Protein AF-A0A453I271-F1 (afdb_monomer_lite)

Organism: Aegilops tauschii subsp. strangulata (NCBI:txid200361)

pLDDT: mean 83.6, std 13.81, range [50.88, 97.88]

Radius of gyration: 15.77 Å; chains: 1; bounding box: 34×39×47 Å

Structure (mmCIF, N/CA/C/O backbone):
data_AF-A0A453I271-F1
#
_entry.id   AF-A0A453I271-F1
#
loop_
_atom_site.group_PDB
_atom_site.id
_atom_site.type_symbol
_atom_site.label_atom_id
_atom_site.label_alt_id
_atom_site.label_comp_id
_atom_site.label_asym_id
_atom_site.label_entity_id
_atom_site.label_seq_id
_atom_site.pdbx_PDB_ins_code
_atom_site.Cartn_x
_atom_site.Cartn_y
_atom_site.Cartn_z
_atom_site.occupancy
_atom_site.B_iso_or_equiv
_atom_site.auth_seq_id
_atom_site.auth_comp_id
_atom_site.auth_asym_id
_atom_site.auth_atom_id
_atom_site.pdbx_PDB_model_num
ATOM 1 N N . PHE A 1 1 ? 1.920 -18.270 1.159 1.00 50.88 1 PHE A N 1
ATOM 2 C CA . PHE A 1 1 ? 0.676 -19.069 1.234 1.00 50.88 1 PHE A CA 1
ATOM 3 C C . PHE A 1 1 ? 0.193 -19.372 2.668 1.00 50.88 1 PHE A C 1
ATOM 5 O O . PHE A 1 1 ? -1.006 -19.488 2.844 1.00 50.88 1 PHE A O 1
ATOM 12 N N . ARG A 1 2 ? 1.043 -19.450 3.717 1.00 54.28 2 ARG A N 1
ATOM 13 C CA . ARG A 1 2 ? 0.585 -19.767 5.100 1.00 54.28 2 ARG A CA 1
ATOM 14 C C . ARG A 1 2 ? 0.149 -18.569 5.968 1.00 54.28 2 ARG A C 1
ATOM 16 O O . ARG A 1 2 ? -0.800 -18.700 6.725 1.00 54.28 2 ARG A O 1
ATOM 23 N N . MET A 1 3 ? 0.784 -17.402 5.822 1.00 52.34 3 MET A N 1
ATOM 24 C CA . MET A 1 3 ? 0.402 -16.182 6.561 1.00 52.34 3 MET A CA 1
ATOM 25 C C . MET A 1 3 ? -0.992 -15.675 6.168 1.00 52.34 3 MET A C 1
ATOM 27 O O . MET A 1 3 ? -1.785 -15.344 7.037 1.00 52.34 3 MET A O 1
ATOM 31 N N . GLY A 1 4 ? -1.326 -15.702 4.873 1.00 53.16 4 GLY A N 1
ATOM 32 C CA . GLY A 1 4 ? -2.649 -15.289 4.393 1.00 53.16 4 GLY A CA 1
ATOM 33 C C . GLY A 1 4 ? -3.790 -16.100 5.007 1.00 53.16 4 GLY A C 1
ATOM 34 O O . GLY A 1 4 ? -4.778 -15.515 5.417 1.00 53.16 4 GLY A O 1
ATOM 35 N N . ALA A 1 5 ? -3.620 -17.415 5.180 1.00 58.25 5 ALA A N 1
ATOM 36 C CA . ALA A 1 5 ? -4.620 -18.250 5.846 1.00 58.25 5 ALA A CA 1
ATOM 37 C C . ALA A 1 5 ? -4.813 -17.861 7.322 1.00 58.25 5 ALA A C 1
ATOM 39 O O . ALA A 1 5 ? -5.945 -17.790 7.786 1.00 58.25 5 ALA A O 1
ATOM 40 N N . LEU A 1 6 ? -3.728 -17.554 8.044 1.00 59.34 6 LEU A N 1
ATOM 41 C CA . LEU A 1 6 ? -3.799 -17.064 9.426 1.00 59.34 6 LEU A CA 1
ATOM 42 C C . LEU A 1 6 ? -4.567 -15.742 9.521 1.00 59.34 6 LEU A C 1
ATOM 44 O O . LEU A 1 6 ? -5.469 -15.630 10.347 1.00 59.34 6 LEU A O 1
ATOM 48 N N . PHE A 1 7 ? -4.265 -14.779 8.646 1.00 58.94 7 PHE A N 1
ATOM 49 C CA . PHE A 1 7 ? -4.983 -13.503 8.609 1.00 58.94 7 PHE A CA 1
ATOM 50 C C . PHE A 1 7 ? -6.447 -13.672 8.196 1.00 58.94 7 PHE A C 1
ATOM 52 O O . PHE A 1 7 ? -7.313 -13.055 8.804 1.00 58.94 7 PHE A O 1
ATOM 59 N N . SER A 1 8 ? -6.745 -14.549 7.234 1.00 57.56 8 SER A N 1
ATOM 60 C CA . SER A 1 8 ? -8.122 -14.864 6.839 1.00 57.56 8 SER A CA 1
ATOM 61 C C . SER A 1 8 ? -8.911 -15.541 7.962 1.00 57.56 8 SER A C 1
ATOM 63 O O . SER A 1 8 ? -10.072 -15.206 8.166 1.00 57.56 8 SER A O 1
ATOM 65 N N . HIS A 1 9 ? -8.304 -16.456 8.724 1.00 61.69 9 HIS A N 1
ATOM 66 C CA . HIS A 1 9 ? -8.962 -17.088 9.872 1.00 61.69 9 HIS A CA 1
ATOM 67 C C . HIS A 1 9 ? -9.185 -16.112 11.031 1.00 61.69 9 HIS A C 1
ATOM 69 O O . HIS A 1 9 ? -10.244 -16.163 11.662 1.00 61.69 9 HIS A O 1
ATOM 75 N N . LEU A 1 10 ? -8.227 -15.212 11.286 1.00 59.09 10 LEU A N 1
ATOM 76 C CA . LEU A 1 10 ? -8.409 -14.111 12.235 1.00 59.09 10 LEU A CA 1
ATOM 77 C C . LEU A 1 10 ? -9.580 -13.225 11.801 1.00 59.09 10 LEU A C 1
ATOM 79 O O . LEU A 1 10 ? -10.516 -13.043 12.570 1.00 59.09 10 LEU A O 1
ATOM 83 N N . ALA A 1 11 ? -9.563 -12.756 10.552 1.00 54.91 11 ALA A N 1
ATOM 84 C CA . ALA A 1 11 ? -10.613 -11.933 9.966 1.00 54.91 11 ALA A CA 1
ATOM 85 C C . ALA A 1 11 ? -12.002 -12.570 10.126 1.00 54.91 11 ALA A C 1
ATOM 87 O O . ALA A 1 11 ? -12.914 -11.940 10.649 1.00 54.91 11 ALA A O 1
ATOM 88 N N . MET A 1 12 ? -12.146 -13.847 9.763 1.00 59.00 12 MET A N 1
ATOM 89 C CA . MET A 1 12 ? -13.426 -14.562 9.806 1.00 59.00 12 MET A CA 1
ATOM 90 C C . MET A 1 12 ? -13.953 -14.762 11.238 1.00 59.00 12 MET A C 1
ATOM 92 O O . MET A 1 12 ? -15.157 -14.680 11.474 1.00 59.00 12 MET A O 1
ATOM 96 N N . SER A 1 13 ? -13.054 -14.990 12.202 1.00 55.03 13 SER A N 1
ATOM 97 C CA . SER A 1 13 ? -13.417 -15.147 13.619 1.00 55.03 13 SER A CA 1
ATOM 98 C C . SER A 1 13 ? -13.840 -13.815 14.249 1.00 55.03 13 SER A C 1
ATOM 100 O O . SER A 1 13 ? -14.775 -13.781 15.048 1.00 55.03 13 SER A O 1
ATOM 102 N N . ILE A 1 14 ? -13.216 -12.711 13.830 1.00 54.84 14 ILE A N 1
ATOM 103 C CA . ILE A 1 14 ? -13.557 -11.345 14.253 1.00 54.84 14 ILE A CA 1
ATOM 104 C C . ILE A 1 14 ? -14.940 -10.950 13.729 1.00 54.84 14 ILE A C 1
ATOM 106 O O . ILE A 1 14 ? -15.786 -10.509 14.501 1.00 54.84 14 ILE A O 1
ATOM 110 N N . THR A 1 15 ? -15.231 -11.214 12.449 1.00 55.38 15 THR A N 1
ATOM 111 C CA . THR A 1 15 ? -16.555 -10.930 11.861 1.00 55.38 15 THR A CA 1
ATOM 112 C C . THR A 1 15 ? -17.686 -11.712 12.541 1.00 55.38 15 THR A C 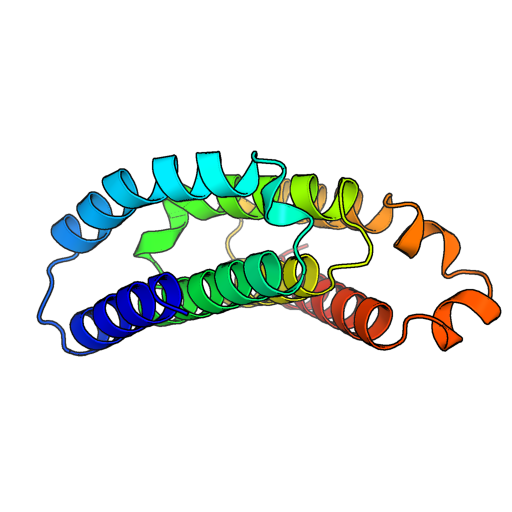1
ATOM 114 O O . THR A 1 15 ? -18.828 -11.264 12.550 1.00 55.38 15 THR A O 1
ATOM 117 N N . SER A 1 16 ? -17.385 -12.871 13.137 1.00 57.16 16 SER A N 1
ATOM 118 C CA . SER A 1 16 ? -18.366 -13.690 13.862 1.00 57.16 16 SER A CA 1
ATOM 119 C C . SER A 1 16 ? -18.640 -13.249 15.309 1.00 57.16 16 SER A C 1
ATOM 121 O O . SER A 1 16 ? -19.472 -13.866 15.972 1.00 57.16 16 SER A O 1
ATOM 123 N N . GLY A 1 17 ? -17.960 -12.208 15.813 1.00 54.88 17 GLY A N 1
ATOM 124 C CA . GLY A 1 17 ? -18.126 -11.715 17.187 1.00 54.88 17 GLY A CA 1
ATOM 125 C C . GLY A 1 17 ? -17.578 -12.655 18.269 1.00 54.88 17 GLY A C 1
ATOM 126 O O . GLY A 1 17 ? -17.953 -12.541 19.432 1.00 54.88 17 GLY A O 1
ATOM 127 N N . LEU A 1 18 ? -16.711 -13.606 17.899 1.00 53.72 18 LEU A N 1
ATOM 128 C CA . LEU A 1 18 ? -16.123 -14.593 18.817 1.00 53.72 18 LEU A CA 1
ATOM 129 C C . LEU A 1 18 ? -14.904 -14.063 19.594 1.00 53.72 18 LEU A C 1
ATOM 131 O O . LEU A 1 18 ? -14.391 -14.762 20.467 1.00 53.72 18 LEU A O 1
ATOM 135 N N . ILE A 1 19 ? -14.409 -12.870 19.258 1.00 58.16 19 ILE A N 1
ATOM 136 C CA . ILE A 1 19 ? -13.176 -12.291 19.795 1.00 58.16 19 ILE A CA 1
ATOM 137 C C . ILE A 1 19 ? -13.486 -10.876 20.288 1.00 58.16 19 ILE A C 1
ATOM 139 O O . ILE A 1 19 ? -14.006 -10.071 19.523 1.00 58.16 19 ILE A O 1
ATOM 143 N N . ASP A 1 20 ? -13.167 -10.602 21.552 1.00 63.28 20 ASP A N 1
ATOM 144 C CA . ASP A 1 20 ? -13.310 -9.282 22.173 1.00 63.28 20 ASP A CA 1
ATOM 145 C C . ASP A 1 20 ? -12.263 -8.282 21.640 1.00 63.28 20 ASP A C 1
ATOM 147 O O . ASP A 1 20 ? -11.156 -8.683 21.255 1.00 63.28 20 ASP A O 1
ATOM 151 N N . ASP A 1 21 ? -12.584 -6.987 21.651 1.00 63.72 21 ASP A N 1
ATOM 152 C CA . ASP A 1 21 ? -11.750 -5.899 21.107 1.00 63.72 21 ASP A CA 1
ATOM 153 C C . ASP A 1 21 ? -10.334 -5.875 21.715 1.00 63.72 21 ASP A C 1
ATOM 155 O O . ASP A 1 21 ? -9.334 -5.627 21.021 1.00 63.72 21 ASP A O 1
ATOM 159 N N . ASP A 1 22 ? -10.226 -6.217 23.003 1.00 66.25 22 ASP A N 1
ATOM 160 C CA . ASP A 1 22 ? -8.956 -6.335 23.722 1.00 66.25 22 ASP A CA 1
ATOM 161 C C . ASP A 1 22 ? -8.095 -7.483 23.173 1.00 66.25 22 ASP A C 1
ATOM 163 O O . ASP A 1 22 ? -6.871 -7.369 23.064 1.00 66.25 22 ASP A O 1
ATOM 167 N N . THR A 1 23 ? -8.716 -8.582 22.739 1.00 72.69 23 THR A N 1
ATOM 168 C CA . THR A 1 23 ? -7.998 -9.739 22.184 1.00 72.69 23 THR A CA 1
ATOM 169 C C . THR A 1 23 ? -7.457 -9.442 20.785 1.00 72.69 23 THR A C 1
ATOM 171 O O . THR A 1 23 ? -6.327 -9.820 20.469 1.00 72.69 23 THR A O 1
ATOM 174 N N . ILE A 1 24 ? -8.216 -8.720 19.954 1.00 69.31 24 ILE A N 1
ATOM 175 C CA . ILE A 1 24 ? -7.767 -8.277 18.623 1.00 69.31 24 ILE A CA 1
ATOM 176 C C . ILE A 1 24 ? -6.559 -7.345 18.758 1.00 69.31 24 ILE A C 1
ATOM 178 O O . ILE A 1 24 ? -5.545 -7.521 18.077 1.00 69.31 24 ILE A O 1
ATOM 182 N N . SER A 1 25 ? -6.639 -6.400 19.692 1.00 68.44 25 SER A N 1
ATOM 183 C CA . SER A 1 25 ? -5.564 -5.451 19.979 1.00 68.44 25 SER A CA 1
ATOM 184 C C . SER A 1 25 ? -4.288 -6.155 20.465 1.00 68.44 25 SER A C 1
ATOM 186 O O . SER A 1 25 ? -3.192 -5.849 19.988 1.00 68.44 25 SER A O 1
ATOM 188 N N . VAL A 1 26 ? -4.413 -7.161 21.343 1.00 72.88 26 VAL A N 1
ATOM 189 C CA . VAL A 1 26 ? -3.284 -7.998 21.799 1.00 72.88 26 VAL A CA 1
ATOM 190 C C . VAL A 1 26 ? -2.667 -8.789 20.645 1.00 72.88 26 VAL A C 1
ATOM 192 O O . VAL A 1 26 ? -1.441 -8.815 20.504 1.00 72.88 26 VAL A O 1
ATOM 195 N N . LEU A 1 27 ? -3.488 -9.405 19.789 1.00 74.62 27 LEU A N 1
ATOM 196 C CA . LEU A 1 27 ? -2.997 -10.140 18.623 1.00 74.62 27 LEU A CA 1
ATOM 197 C C . LEU A 1 27 ? -2.216 -9.211 17.690 1.00 74.62 27 LEU A C 1
ATOM 199 O O . LEU A 1 27 ? -1.104 -9.555 17.286 1.00 74.62 27 LEU A O 1
ATOM 203 N N . PHE A 1 28 ? -2.719 -8.007 17.412 1.00 73.38 28 PHE A N 1
ATOM 204 C CA . PHE A 1 28 ? -1.974 -7.028 16.622 1.00 73.38 28 PHE A CA 1
ATOM 205 C C . PHE A 1 28 ? -0.675 -6.584 17.286 1.00 73.38 28 PHE A C 1
ATOM 207 O O . PHE A 1 28 ? 0.342 -6.504 16.599 1.00 73.38 28 PHE A O 1
ATOM 214 N N . GLY A 1 29 ? -0.660 -6.382 18.604 1.00 71.06 29 GLY A N 1
ATOM 215 C CA . GLY A 1 29 ? 0.565 -6.079 19.347 1.00 71.06 29 GLY A CA 1
ATOM 216 C C . GLY A 1 29 ? 1.649 -7.155 19.202 1.00 71.06 29 GLY A C 1
ATOM 217 O O . GLY A 1 29 ? 2.834 -6.831 19.153 1.00 71.06 29 GLY A O 1
ATOM 218 N N . ILE A 1 30 ? 1.259 -8.427 19.074 1.00 77.12 30 ILE A N 1
ATOM 219 C CA . ILE A 1 30 ? 2.184 -9.558 18.894 1.00 77.12 30 ILE A CA 1
ATOM 220 C C . ILE A 1 30 ? 2.599 -9.723 17.426 1.00 77.12 30 ILE A C 1
ATOM 222 O O . ILE A 1 30 ? 3.770 -9.973 17.132 1.00 77.12 30 ILE A O 1
ATOM 226 N N . PHE A 1 31 ? 1.654 -9.601 16.492 1.00 77.25 31 PHE A N 1
ATOM 227 C CA . PHE A 1 31 ? 1.912 -9.822 15.069 1.00 77.25 31 PHE A CA 1
ATOM 228 C C . PHE A 1 31 ? 2.613 -8.641 14.396 1.00 77.25 31 PHE A C 1
ATOM 230 O O . PHE A 1 31 ? 3.408 -8.859 13.479 1.00 77.25 31 PHE A O 1
ATOM 237 N N . TRP A 1 32 ? 2.366 -7.407 14.845 1.00 82.19 32 TRP A N 1
ATOM 238 C CA . TRP A 1 32 ? 2.941 -6.213 14.230 1.00 82.19 32 TRP A CA 1
ATOM 239 C C . TRP A 1 32 ? 4.477 -6.222 14.210 1.00 82.19 32 TRP A C 1
ATOM 241 O O . TRP A 1 32 ? 5.027 -6.064 13.125 1.00 82.19 32 TRP A O 1
ATOM 251 N N . PRO A 1 33 ? 5.203 -6.503 15.312 1.00 84.12 33 PRO A N 1
ATOM 252 C CA . PRO A 1 33 ? 6.668 -6.554 15.287 1.00 84.12 33 PRO A CA 1
ATOM 253 C C . PRO A 1 33 ? 7.240 -7.581 14.300 1.00 84.12 33 PRO A C 1
ATOM 255 O O . PRO A 1 33 ? 8.338 -7.403 13.774 1.00 84.12 33 PRO A O 1
ATOM 258 N N . LEU A 1 34 ? 6.517 -8.678 14.047 1.00 85.19 34 LEU A N 1
ATOM 259 C CA . LEU A 1 34 ? 6.920 -9.678 13.056 1.00 85.19 34 LEU A CA 1
ATOM 260 C C . LEU A 1 34 ? 6.690 -9.172 11.632 1.00 85.19 34 LEU A C 1
ATOM 262 O O . LEU A 1 34 ? 7.548 -9.372 10.775 1.00 85.19 34 LEU A O 1
ATOM 266 N N . LEU A 1 35 ? 5.556 -8.509 11.388 1.00 82.06 35 LEU A N 1
ATOM 267 C CA . LEU A 1 35 ? 5.270 -7.858 10.112 1.00 82.06 35 LEU A CA 1
ATOM 268 C C . LEU A 1 35 ? 6.270 -6.738 9.831 1.00 82.06 35 LEU A C 1
ATOM 270 O O . LEU A 1 35 ? 6.821 -6.699 8.744 1.00 82.06 35 LEU A O 1
ATOM 274 N N . GLU A 1 36 ? 6.568 -5.899 10.816 1.00 84.44 36 GLU A N 1
ATOM 275 C CA . GLU A 1 36 ? 7.535 -4.804 10.723 1.00 84.44 36 GLU A CA 1
ATOM 276 C C . GLU A 1 36 ? 8.946 -5.320 10.406 1.00 84.44 36 GLU A C 1
ATOM 278 O O . GLU A 1 36 ? 9.614 -4.815 9.508 1.00 84.44 36 GLU A O 1
ATOM 283 N N . LYS A 1 37 ? 9.381 -6.409 11.053 1.00 87.38 37 LYS A N 1
ATOM 284 C CA . LYS A 1 37 ? 10.642 -7.078 10.693 1.00 87.38 37 LYS A CA 1
ATOM 285 C C . LYS A 1 37 ? 10.616 -7.662 9.287 1.00 87.38 37 LYS A C 1
ATOM 287 O O . LYS A 1 37 ? 11.616 -7.583 8.579 1.00 87.38 37 LYS A O 1
ATOM 292 N N . LEU A 1 38 ? 9.501 -8.277 8.887 1.00 85.62 38 LEU A N 1
ATOM 293 C CA . LEU A 1 38 ? 9.353 -8.837 7.548 1.00 85.62 38 LEU A CA 1
ATOM 294 C C . LEU A 1 38 ? 9.447 -7.734 6.494 1.00 85.62 38 LEU A C 1
ATOM 296 O O . LEU A 1 38 ? 10.182 -7.890 5.522 1.00 85.62 38 LEU A O 1
ATOM 300 N N . THR A 1 39 ? 8.751 -6.621 6.701 1.00 84.75 39 THR A N 1
ATOM 301 C CA . THR A 1 39 ? 8.709 -5.510 5.753 1.00 84.75 39 THR A CA 1
ATOM 302 C C . THR A 1 39 ? 10.005 -4.710 5.692 1.00 84.75 39 THR A C 1
ATOM 304 O O . THR A 1 39 ? 10.271 -4.066 4.686 1.00 84.75 39 THR A O 1
ATOM 307 N N . GLN A 1 40 ? 10.838 -4.767 6.729 1.00 86.62 40 GLN A N 1
ATOM 308 C CA . GLN A 1 40 ? 12.192 -4.204 6.719 1.00 86.62 40 GLN A CA 1
ATOM 309 C C . GLN A 1 40 ? 13.248 -5.175 6.162 1.00 86.62 40 GLN A C 1
ATOM 311 O O . GLN A 1 40 ? 14.414 -4.806 6.022 1.00 86.62 40 GLN A O 1
ATOM 316 N N . SER A 1 41 ? 12.880 -6.425 5.867 1.00 90.25 41 SER A N 1
ATOM 317 C CA . SER A 1 41 ? 13.820 -7.442 5.389 1.00 90.25 41 SER A CA 1
ATOM 318 C C . SER A 1 41 ? 13.972 -7.438 3.866 1.00 90.25 41 SER A C 1
ATOM 320 O O . SER A 1 41 ? 13.048 -7.097 3.129 1.00 90.25 41 SER A O 1
ATOM 322 N N . SER A 1 42 ? 15.109 -7.944 3.380 1.00 91.88 42 SER A N 1
ATOM 323 C CA . SER A 1 42 ? 15.366 -8.131 1.944 1.00 91.88 42 SER A CA 1
ATOM 324 C C . SER A 1 42 ? 14.407 -9.115 1.266 1.00 91.88 42 SER A C 1
ATOM 326 O O . SER A 1 42 ? 14.300 -9.129 0.043 1.00 91.88 42 SER A O 1
ATOM 328 N N . HIS A 1 43 ? 13.661 -9.921 2.030 1.00 91.69 43 HIS A N 1
ATOM 329 C CA . HIS A 1 43 ? 12.676 -10.845 1.471 1.00 91.69 43 HIS A CA 1
ATOM 330 C C . HIS A 1 43 ? 11.545 -10.131 0.717 1.00 91.69 43 HIS A C 1
ATOM 332 O O . HIS A 1 43 ? 10.912 -10.749 -0.139 1.00 91.69 43 HIS A O 1
ATOM 338 N N . MET A 1 44 ? 11.305 -8.847 0.997 1.00 92.75 44 MET A N 1
ATOM 339 C CA . MET A 1 44 ? 10.288 -8.043 0.314 1.00 92.75 44 MET A CA 1
ATOM 340 C C . MET A 1 44 ? 10.608 -7.735 -1.153 1.00 92.75 44 MET A C 1
ATOM 342 O O . MET A 1 44 ? 9.702 -7.355 -1.894 1.00 92.75 44 MET A O 1
ATOM 346 N N . GLU A 1 45 ? 11.840 -7.993 -1.604 1.00 94.44 45 GLU A N 1
ATOM 347 C CA . GLU A 1 45 ? 12.192 -8.009 -3.029 1.00 94.44 45 GLU A CA 1
ATOM 348 C C . GLU A 1 45 ? 11.425 -9.100 -3.796 1.00 94.44 45 GLU A C 1
ATOM 350 O O . GLU A 1 45 ? 11.172 -8.984 -4.992 1.00 94.44 45 GLU A O 1
ATOM 355 N N . ASN A 1 46 ? 10.986 -10.161 -3.113 1.00 95.88 46 ASN A N 1
ATOM 356 C CA . ASN A 1 46 ? 10.164 -11.185 -3.735 1.00 95.88 46 ASN A CA 1
ATOM 357 C C . ASN A 1 46 ? 8.732 -10.669 -3.952 1.00 95.88 46 ASN A C 1
ATOM 359 O O . ASN A 1 46 ? 7.931 -10.619 -3.015 1.00 95.88 46 ASN A O 1
ATOM 363 N N . THR A 1 47 ? 8.379 -10.385 -5.207 1.00 94.44 47 THR A N 1
ATOM 364 C CA . THR A 1 47 ? 7.054 -9.871 -5.594 1.00 94.44 47 THR A CA 1
ATOM 365 C C . THR A 1 47 ? 5.897 -10.751 -5.112 1.00 94.44 47 THR A C 1
ATOM 367 O O . THR A 1 47 ? 4.848 -10.253 -4.709 1.00 94.44 47 THR A O 1
ATOM 370 N N . SER A 1 48 ? 6.059 -12.079 -5.097 1.00 94.38 48 SER A N 1
ATOM 371 C CA . SER A 1 48 ? 5.000 -12.977 -4.612 1.00 94.38 48 SER A CA 1
ATOM 372 C C . SER A 1 48 ? 4.773 -12.829 -3.107 1.00 94.38 48 SER A C 1
ATOM 374 O O . SER A 1 48 ? 3.629 -12.891 -2.644 1.00 94.38 48 SER A O 1
ATOM 376 N N . LEU A 1 49 ? 5.848 -12.630 -2.340 1.00 93.00 49 LEU A N 1
ATOM 377 C CA . LEU A 1 49 ? 5.777 -12.413 -0.900 1.00 93.00 49 LEU A CA 1
ATOM 378 C C . LEU A 1 49 ? 5.204 -11.036 -0.572 1.00 93.00 49 LEU A C 1
ATOM 380 O O . LEU A 1 49 ? 4.262 -10.973 0.219 1.00 93.00 49 LEU A O 1
ATOM 384 N N . SER A 1 50 ? 5.706 -9.971 -1.203 1.00 94.69 50 SER A N 1
ATOM 385 C CA . SER A 1 50 ? 5.200 -8.609 -1.000 1.00 94.69 50 SER A CA 1
ATOM 386 C C . SER A 1 50 ? 3.710 -8.520 -1.332 1.00 94.69 50 SER A C 1
ATOM 388 O O . SER A 1 50 ? 2.923 -8.054 -0.508 1.00 94.69 50 SER A O 1
ATOM 390 N N . THR A 1 51 ? 3.289 -9.105 -2.457 1.00 94.88 51 THR A N 1
ATOM 391 C CA . THR A 1 51 ? 1.879 -9.166 -2.863 1.00 94.88 51 THR A CA 1
ATOM 392 C C . THR A 1 51 ? 1.033 -9.975 -1.878 1.00 94.88 51 THR A C 1
ATOM 394 O O . THR A 1 51 ? -0.104 -9.614 -1.577 1.00 94.88 51 THR A O 1
ATOM 397 N N . ALA A 1 52 ? 1.541 -11.099 -1.363 1.00 91.88 52 ALA A N 1
ATOM 398 C CA . ALA A 1 52 ? 0.815 -11.892 -0.371 1.00 91.88 52 ALA A CA 1
ATOM 399 C C . ALA A 1 52 ? 0.680 -11.159 0.973 1.00 91.88 52 ALA A C 1
ATOM 401 O O . ALA A 1 52 ? -0.388 -11.217 1.584 1.00 91.88 52 ALA A O 1
ATOM 402 N N . ALA A 1 53 ? 1.729 -10.466 1.418 1.00 91.12 53 ALA A N 1
ATOM 403 C CA . ALA A 1 53 ? 1.713 -9.661 2.636 1.00 91.12 53 ALA A CA 1
ATOM 404 C C . ALA A 1 53 ? 0.722 -8.493 2.511 1.00 91.12 53 ALA A C 1
ATOM 406 O O . ALA A 1 53 ? -0.173 -8.366 3.340 1.00 91.12 53 ALA A O 1
ATOM 407 N N . CYS A 1 54 ? 0.809 -7.732 1.419 1.00 93.50 54 CYS A N 1
ATOM 408 C CA . CYS A 1 54 ? -0.086 -6.624 1.077 1.00 93.50 54 CYS A CA 1
ATOM 409 C C . CYS A 1 54 ? -1.563 -7.043 1.022 1.00 93.50 54 CYS A C 1
ATOM 411 O O . CYS A 1 54 ? -2.424 -6.408 1.633 1.00 93.50 54 CYS A O 1
ATOM 413 N N . ARG A 1 55 ? -1.862 -8.169 0.359 1.00 91.94 55 ARG A N 1
ATOM 414 C CA . ARG A 1 55 ? -3.223 -8.731 0.325 1.00 91.94 55 ARG A CA 1
ATOM 415 C C . ARG A 1 55 ? -3.718 -9.125 1.711 1.00 91.94 55 ARG A C 1
ATOM 417 O O . ARG A 1 55 ? -4.839 -8.789 2.068 1.00 91.94 55 ARG A O 1
ATOM 424 N N . SER A 1 56 ? -2.879 -9.800 2.496 1.00 87.25 56 SER A N 1
ATOM 425 C CA . SER A 1 56 ? -3.248 -10.218 3.853 1.00 87.25 56 SER A CA 1
ATOM 426 C C . SER A 1 56 ? -3.530 -9.016 4.755 1.00 87.25 56 SER A C 1
ATOM 428 O O . SER A 1 56 ? -4.490 -9.033 5.519 1.00 87.25 56 SER A O 1
ATOM 430 N N . LEU A 1 57 ? -2.722 -7.961 4.626 1.00 87.12 57 LEU A N 1
ATOM 431 C CA . LEU A 1 57 ? -2.888 -6.714 5.360 1.00 87.12 57 LEU A CA 1
ATOM 432 C C . LEU A 1 57 ? -4.175 -5.989 4.959 1.00 87.12 57 LEU A C 1
ATOM 434 O O . LEU A 1 57 ? -4.942 -5.603 5.832 1.00 87.12 57 LEU A O 1
ATOM 438 N N . SER A 1 58 ? -4.452 -5.883 3.657 1.00 89.38 58 SER A N 1
ATOM 439 C CA . SER A 1 58 ? -5.708 -5.311 3.152 1.00 89.38 58 SER A CA 1
ATOM 440 C C . SER A 1 58 ? -6.930 -6.058 3.693 1.00 89.38 58 SER A C 1
ATOM 442 O O . SER A 1 58 ? -7.873 -5.431 4.165 1.00 89.38 58 SER A O 1
ATOM 444 N N . SER A 1 59 ? -6.906 -7.398 3.683 1.00 85.38 59 SER A N 1
ATOM 445 C CA . SER A 1 59 ? -7.992 -8.204 4.253 1.00 85.38 59 SER A CA 1
ATOM 446 C C . SER A 1 59 ? -8.146 -7.985 5.756 1.00 85.38 59 SER A C 1
ATOM 448 O O . SER A 1 59 ? -9.262 -7.822 6.233 1.00 85.38 59 SER A O 1
ATOM 450 N N . ALA A 1 60 ? -7.041 -7.946 6.504 1.00 79.94 60 ALA A N 1
ATOM 451 C CA . ALA A 1 60 ? -7.092 -7.713 7.942 1.00 79.94 60 ALA A CA 1
ATOM 452 C C . ALA A 1 60 ? -7.684 -6.333 8.266 1.00 79.94 60 ALA A C 1
ATOM 454 O O . ALA A 1 60 ? -8.540 -6.234 9.140 1.00 79.94 60 ALA A O 1
ATOM 455 N N . ILE A 1 61 ? -7.283 -5.295 7.529 1.00 79.62 61 ILE A N 1
ATOM 456 C CA . ILE A 1 61 ? -7.807 -3.934 7.683 1.00 79.62 61 ILE A CA 1
ATOM 457 C C . ILE A 1 61 ? -9.310 -3.898 7.427 1.00 79.62 61 ILE A C 1
ATOM 459 O O . ILE A 1 61 ? -10.051 -3.410 8.273 1.00 79.62 61 ILE A O 1
ATOM 463 N N . HIS A 1 62 ? -9.766 -4.478 6.316 1.00 81.81 62 HIS A N 1
ATOM 464 C CA . HIS A 1 62 ? -11.188 -4.505 5.987 1.00 81.81 62 HIS A CA 1
ATOM 465 C C . HIS A 1 62 ? -12.020 -5.262 7.036 1.00 81.81 62 HIS A C 1
ATOM 467 O O . HIS A 1 62 ? -13.149 -4.887 7.330 1.00 81.81 62 HIS A O 1
ATOM 473 N N . SER A 1 63 ? -11.467 -6.324 7.629 1.00 77.88 63 SER A N 1
ATOM 474 C CA . SER A 1 63 ? -12.188 -7.136 8.616 1.00 77.88 63 SER A CA 1
ATOM 475 C C . SER A 1 63 ? -12.127 -6.603 10.046 1.00 77.88 63 SER A C 1
ATOM 477 O O . SER A 1 63 ? -13.031 -6.896 10.821 1.00 77.88 63 SER A O 1
ATOM 479 N N . CYS A 1 64 ? -11.079 -5.860 10.411 1.00 70.88 64 CYS A N 1
ATOM 480 C CA . CYS A 1 64 ? -10.859 -5.406 11.790 1.00 70.88 64 CYS A CA 1
ATOM 481 C C . CYS A 1 64 ? -11.006 -3.884 11.954 1.00 70.88 64 CYS A C 1
ATOM 483 O O . CYS A 1 64 ? -10.934 -3.395 13.078 1.00 70.88 64 CYS A O 1
ATOM 485 N N . GLY A 1 65 ? -11.193 -3.134 10.861 1.00 70.69 65 GLY A N 1
ATOM 486 C CA . GLY A 1 65 ? -11.545 -1.713 10.826 1.00 70.69 65 GLY A CA 1
ATOM 487 C C . GLY A 1 65 ? -10.893 -0.877 11.929 1.00 70.69 65 GLY A C 1
ATOM 488 O O . GLY A 1 65 ? -9.681 -0.656 11.945 1.00 70.69 65 GLY A O 1
ATOM 489 N N . GLN A 1 66 ? -11.710 -0.430 12.887 1.00 71.00 66 GLN A N 1
ATOM 490 C CA . GLN A 1 66 ? -11.305 0.482 13.959 1.00 71.00 66 GLN A CA 1
ATOM 491 C C . GLN A 1 66 ? -10.116 -0.031 14.804 1.00 71.00 66 GLN A C 1
ATOM 493 O O . GLN A 1 66 ? -9.353 0.800 15.293 1.00 71.00 66 GLN A O 1
ATOM 498 N N . HIS A 1 67 ? -9.879 -1.343 14.924 1.00 75.19 67 HIS A N 1
ATOM 499 C CA . HIS A 1 67 ? -8.743 -1.887 15.691 1.00 75.19 67 HIS A CA 1
ATOM 500 C C . HIS A 1 67 ? -7.378 -1.620 15.039 1.00 75.19 67 HIS A C 1
ATOM 502 O O . HIS A 1 67 ? -6.353 -1.651 15.718 1.00 75.19 67 HIS A O 1
ATOM 508 N N . PHE A 1 68 ? -7.343 -1.318 13.737 1.00 73.56 68 PHE A N 1
ATOM 509 C CA . PHE A 1 68 ? -6.102 -0.989 13.026 1.00 73.56 68 PHE A CA 1
ATOM 510 C C . PHE A 1 68 ? -5.664 0.464 13.165 1.00 73.56 68 PHE A C 1
ATOM 512 O O . PHE A 1 68 ? -4.546 0.792 12.768 1.00 73.56 68 PHE A O 1
ATOM 519 N N . GLN A 1 69 ? -6.504 1.324 13.741 1.00 77.44 69 GLN A N 1
ATOM 520 C CA . GLN A 1 69 ? -6.255 2.763 13.810 1.00 77.44 69 GLN A CA 1
ATOM 521 C C . GLN A 1 69 ? -4.873 3.117 14.349 1.00 77.44 69 GLN A C 1
ATOM 523 O O . GLN A 1 69 ? -4.122 3.861 13.725 1.00 77.44 69 GLN A O 1
ATOM 528 N N . ILE A 1 70 ? -4.485 2.492 15.460 1.00 79.75 70 ILE A N 1
ATOM 529 C CA . ILE A 1 70 ? -3.207 2.770 16.120 1.00 79.75 70 ILE A CA 1
ATOM 530 C C . ILE A 1 70 ? -1.982 2.349 15.290 1.00 79.75 70 ILE A C 1
ATOM 532 O O . ILE A 1 70 ? -0.873 2.834 15.518 1.00 79.75 70 ILE A O 1
ATOM 536 N N . LEU A 1 71 ? -2.161 1.450 14.319 1.00 82.38 71 LEU A N 1
ATOM 537 C CA . LEU A 1 71 ? -1.096 0.962 13.445 1.00 82.38 71 LEU A CA 1
ATOM 538 C C . LEU A 1 71 ? -1.070 1.662 12.086 1.00 82.38 71 LEU A C 1
ATOM 540 O O . LEU A 1 71 ? -0.075 1.530 11.376 1.00 82.38 71 LEU A O 1
ATOM 544 N N . LEU A 1 72 ? -2.108 2.426 11.732 1.00 84.19 72 LEU A N 1
ATOM 545 C CA . LEU A 1 72 ? -2.227 3.083 10.429 1.00 84.19 72 LEU A CA 1
ATOM 546 C C . LEU A 1 72 ? -0.984 3.879 10.031 1.00 84.19 72 LEU A C 1
ATOM 548 O O . LEU A 1 72 ? -0.470 3.625 8.938 1.00 84.19 72 LEU A O 1
ATOM 552 N N . PRO A 1 73 ? -0.442 4.774 10.886 1.00 89.75 73 PRO A N 1
ATOM 553 C CA . PRO A 1 73 ? 0.727 5.550 10.499 1.00 89.75 73 PRO A CA 1
ATOM 554 C C . PRO A 1 73 ? 1.935 4.662 10.195 1.00 89.75 73 PRO A C 1
ATOM 556 O O . PRO A 1 73 ? 2.624 4.876 9.202 1.00 89.75 73 PRO A O 1
ATOM 559 N N . LYS A 1 74 ? 2.144 3.615 11.006 1.00 90.38 74 LYS A N 1
ATOM 560 C CA . LYS A 1 74 ? 3.263 2.680 10.838 1.00 90.38 74 LYS A CA 1
ATOM 561 C C . LYS A 1 74 ? 3.122 1.845 9.572 1.00 90.38 74 LYS A C 1
ATOM 563 O O . LYS A 1 74 ? 4.112 1.563 8.905 1.00 90.38 74 LYS A O 1
ATOM 568 N N . ILE A 1 75 ? 1.898 1.446 9.228 1.00 90.81 75 ILE A N 1
ATOM 569 C CA . ILE A 1 75 ? 1.643 0.696 8.000 1.00 90.81 75 ILE A CA 1
ATOM 570 C C . ILE A 1 75 ? 1.890 1.579 6.777 1.00 90.81 75 ILE A C 1
ATOM 572 O O . ILE A 1 75 ? 2.609 1.153 5.878 1.00 90.81 75 ILE A O 1
ATOM 576 N N . LEU A 1 76 ? 1.344 2.796 6.735 1.00 94.00 76 LEU A N 1
ATOM 577 C CA . LEU A 1 76 ? 1.548 3.706 5.603 1.00 94.00 76 LEU A CA 1
ATOM 578 C C . LEU A 1 76 ? 3.028 4.068 5.416 1.00 94.00 76 LEU A C 1
ATOM 580 O O . LEU A 1 76 ? 3.525 4.061 4.288 1.00 94.00 76 LEU A O 1
ATOM 584 N N . GLU A 1 77 ? 3.757 4.302 6.509 1.00 93.81 77 GLU A N 1
ATOM 585 C CA . GLU A 1 77 ? 5.209 4.507 6.483 1.00 93.81 77 GLU A CA 1
ATOM 586 C C . GLU A 1 77 ? 5.941 3.278 5.927 1.00 93.81 77 GLU A C 1
ATOM 588 O O . GLU A 1 77 ? 6.772 3.387 5.025 1.00 93.81 77 GLU A O 1
ATOM 593 N N . CYS A 1 78 ? 5.573 2.089 6.397 1.00 93.38 78 CYS A N 1
ATOM 594 C CA . CYS A 1 78 ? 6.135 0.828 5.939 1.00 93.38 78 CYS A CA 1
ATOM 595 C C . CYS A 1 78 ? 5.900 0.576 4.438 1.00 93.38 78 CYS A C 1
ATOM 597 O O . CYS A 1 78 ? 6.839 0.194 3.730 1.00 93.38 78 CYS A O 1
ATOM 599 N N . LEU A 1 79 ? 4.678 0.808 3.946 1.00 95.81 79 LEU A N 1
ATOM 600 C CA . LEU A 1 79 ? 4.328 0.700 2.526 1.00 95.81 79 LEU A CA 1
ATOM 601 C C . LEU A 1 79 ? 5.128 1.705 1.691 1.00 95.81 79 LEU A C 1
ATOM 603 O O . LEU A 1 79 ? 5.668 1.338 0.650 1.00 95.81 79 LEU A O 1
ATOM 607 N N . SER A 1 80 ? 5.260 2.939 2.182 1.00 96.69 80 SER A N 1
ATOM 608 C CA . SER A 1 80 ? 6.040 4.002 1.540 1.00 96.69 80 SER A CA 1
ATOM 609 C C . SER A 1 80 ? 7.514 3.621 1.398 1.00 96.69 80 SER A C 1
ATOM 611 O O . SER A 1 80 ? 8.062 3.661 0.297 1.00 96.69 80 SER A O 1
ATOM 6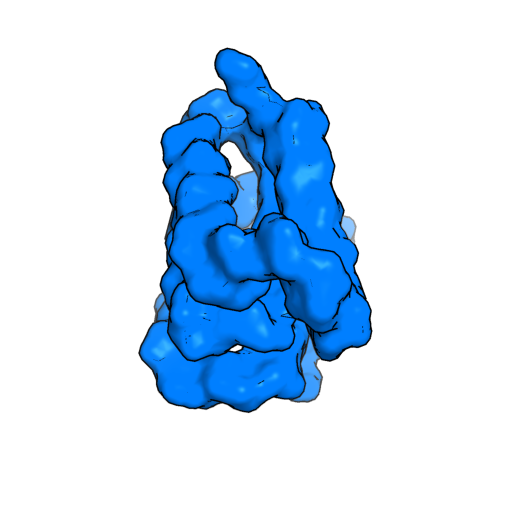13 N N . MET A 1 81 ? 8.148 3.172 2.485 1.00 95.19 81 MET A N 1
ATOM 614 C CA . MET A 1 81 ? 9.547 2.735 2.472 1.00 95.19 81 MET A CA 1
ATOM 615 C C . MET A 1 81 ? 9.773 1.540 1.543 1.00 95.19 81 MET A C 1
ATOM 617 O O . MET A 1 81 ? 10.734 1.523 0.774 1.00 95.19 81 MET A O 1
ATOM 621 N N . ASN A 1 82 ? 8.886 0.544 1.592 1.00 96.31 82 ASN A N 1
ATOM 622 C CA . ASN A 1 82 ? 8.995 -0.633 0.736 1.00 96.31 82 ASN A CA 1
ATOM 623 C C . ASN A 1 82 ? 8.819 -0.286 -0.740 1.00 96.31 82 ASN A C 1
ATOM 625 O O . ASN A 1 82 ? 9.539 -0.823 -1.578 1.00 96.31 82 ASN A O 1
ATOM 629 N N . PHE A 1 83 ? 7.904 0.627 -1.063 1.00 97.06 83 PHE A N 1
ATOM 630 C CA . PHE A 1 83 ? 7.734 1.084 -2.431 1.00 97.06 83 PHE A CA 1
ATOM 631 C C . PHE A 1 83 ? 8.984 1.798 -2.944 1.00 97.06 83 PHE A C 1
ATOM 633 O O . PHE A 1 83 ? 9.433 1.486 -4.039 1.00 97.06 83 PHE A O 1
ATOM 640 N N . LEU A 1 84 ? 9.607 2.679 -2.151 1.00 95.44 84 LEU A N 1
ATOM 641 C CA . LEU A 1 84 ? 10.852 3.348 -2.554 1.00 95.44 84 LEU A CA 1
ATOM 642 C C . LEU A 1 84 ? 11.979 2.360 -2.891 1.00 95.44 84 LEU A C 1
ATOM 644 O O . LEU A 1 84 ? 12.742 2.614 -3.826 1.00 95.44 84 LEU A O 1
ATOM 648 N N . LEU A 1 85 ? 12.063 1.245 -2.156 1.00 95.00 85 LEU A N 1
ATOM 649 C CA . LEU A 1 85 ? 13.036 0.173 -2.393 1.00 95.00 85 LEU A CA 1
ATOM 650 C C . LEU A 1 85 ? 12.663 -0.713 -3.592 1.00 95.00 85 LEU A C 1
ATOM 652 O O . LEU A 1 85 ? 13.540 -1.123 -4.348 1.00 95.00 85 LEU A O 1
ATOM 656 N N . TYR A 1 86 ? 11.373 -0.994 -3.782 1.00 95.25 86 TYR A N 1
ATOM 657 C CA . TYR A 1 86 ? 10.867 -1.966 -4.752 1.00 95.25 86 TYR A CA 1
ATOM 658 C C . TYR A 1 86 ? 9.752 -1.363 -5.612 1.00 95.25 86 TYR A C 1
ATOM 660 O O . TYR A 1 86 ? 8.605 -1.805 -5.601 1.00 95.25 86 TYR A O 1
ATOM 668 N N . GLN A 1 87 ? 10.109 -0.346 -6.388 1.00 93.38 87 GLN A N 1
ATOM 669 C CA . GLN A 1 87 ? 9.166 0.538 -7.083 1.00 93.38 87 GLN A CA 1
ATOM 670 C C . GLN A 1 87 ? 8.287 -0.130 -8.153 1.00 93.38 87 GLN A C 1
ATOM 672 O O . GLN A 1 87 ? 7.290 0.444 -8.572 1.00 93.38 87 GLN A O 1
ATOM 677 N N . ARG A 1 88 ? 8.615 -1.359 -8.569 1.00 91.81 88 ARG A N 1
ATOM 678 C CA . ARG A 1 88 ? 7.793 -2.152 -9.502 1.00 91.81 88 ARG A CA 1
ATOM 679 C C . ARG A 1 88 ? 6.685 -2.945 -8.802 1.00 91.81 88 ARG A C 1
ATOM 681 O O . ARG A 1 88 ? 5.888 -3.605 -9.457 1.00 91.81 88 ARG A O 1
ATOM 688 N N . HIS A 1 89 ? 6.659 -2.948 -7.470 1.00 96.06 89 HIS A N 1
ATOM 689 C CA . HIS A 1 89 ? 5.660 -3.665 -6.683 1.00 96.06 89 HIS A CA 1
ATOM 690 C C . HIS A 1 89 ? 4.440 -2.771 -6.442 1.00 96.06 89 HIS A C 1
ATOM 692 O O . HIS A 1 89 ? 4.332 -2.077 -5.428 1.00 96.06 89 HIS A O 1
ATOM 698 N N . ASP A 1 90 ? 3.493 -2.829 -7.373 1.00 95.81 90 ASP A N 1
ATOM 699 C CA . ASP A 1 90 ? 2.220 -2.100 -7.326 1.00 95.81 90 ASP A CA 1
ATOM 700 C C . ASP A 1 90 ? 1.373 -2.424 -6.075 1.00 95.81 90 ASP A C 1
ATOM 702 O O . ASP A 1 90 ? 0.571 -1.606 -5.618 1.00 95.81 90 ASP A O 1
ATOM 706 N N . CYS A 1 91 ? 1.588 -3.593 -5.461 1.00 96.81 91 CYS A N 1
ATOM 707 C CA . CYS A 1 91 ? 0.866 -4.046 -4.277 1.00 96.81 91 CYS A CA 1
ATOM 708 C C . CYS A 1 91 ? 0.960 -3.077 -3.087 1.00 96.81 91 CYS A C 1
ATOM 710 O O . CYS A 1 91 ? 0.022 -3.015 -2.285 1.00 96.81 91 CYS A O 1
ATOM 712 N N . PHE A 1 92 ? 2.049 -2.307 -2.972 1.00 97.44 92 PHE A N 1
ATOM 713 C CA . PHE A 1 92 ? 2.199 -1.303 -1.916 1.00 97.44 92 PHE A CA 1
ATOM 714 C C . PHE A 1 92 ? 1.242 -0.125 -2.115 1.00 97.44 92 PHE A C 1
ATOM 716 O O . PHE A 1 92 ? 0.557 0.265 -1.170 1.00 97.44 92 PHE A O 1
ATOM 723 N N . LEU A 1 93 ? 1.123 0.366 -3.352 1.00 97.88 93 LEU A N 1
ATOM 724 C CA . LEU A 1 93 ? 0.184 1.425 -3.727 1.00 97.88 93 LEU A CA 1
ATOM 725 C C . LEU A 1 93 ? -1.263 0.958 -3.558 1.00 97.88 93 LEU A C 1
ATOM 727 O O . LEU A 1 93 ? -2.064 1.653 -2.937 1.00 97.88 93 LEU A O 1
ATOM 731 N N . ARG A 1 94 ? -1.588 -0.253 -4.035 1.00 97.62 94 ARG A N 1
ATOM 732 C CA . ARG A 1 94 ? -2.937 -0.834 -3.898 1.00 97.62 94 ARG A CA 1
ATOM 733 C C . ARG A 1 94 ? -3.342 -0.994 -2.432 1.00 97.62 94 ARG A C 1
ATOM 735 O O . ARG A 1 94 ? -4.473 -0.693 -2.069 1.00 97.62 94 ARG A O 1
ATOM 742 N N . THR A 1 95 ? -2.417 -1.432 -1.578 1.00 96.00 95 THR A N 1
ATOM 743 C CA . THR A 1 95 ? -2.694 -1.552 -0.139 1.00 96.00 95 THR A CA 1
ATOM 744 C C . THR A 1 95 ? -2.893 -0.183 0.488 1.00 96.00 95 THR A C 1
ATOM 746 O O . THR A 1 95 ? -3.863 -0.004 1.214 1.00 96.00 95 THR A O 1
ATOM 749 N N . ALA A 1 96 ? -2.029 0.789 0.179 1.00 96.88 96 ALA A N 1
ATOM 750 C CA . ALA A 1 96 ? -2.165 2.150 0.688 1.00 96.88 96 ALA A CA 1
ATOM 751 C C . ALA A 1 96 ? -3.495 2.787 0.260 1.00 96.88 96 ALA A C 1
ATOM 753 O O . ALA A 1 96 ? -4.136 3.433 1.082 1.00 96.88 96 ALA A O 1
ATOM 754 N N . ALA A 1 97 ? -3.953 2.543 -0.974 1.00 96.75 97 ALA A N 1
ATOM 755 C CA . ALA A 1 97 ? -5.257 3.000 -1.451 1.00 96.75 97 ALA A CA 1
ATOM 756 C C . ALA A 1 97 ? -6.381 2.484 -0.542 1.00 96.75 97 ALA A C 1
ATOM 758 O O . ALA A 1 97 ? -7.138 3.290 -0.014 1.00 96.75 97 ALA A O 1
ATOM 759 N N . ASN A 1 98 ? -6.408 1.179 -0.250 1.00 93.69 98 ASN A N 1
ATOM 760 C CA . ASN A 1 98 ? -7.389 0.586 0.667 1.00 93.69 98 ASN A CA 1
ATOM 761 C C . ASN A 1 98 ? -7.353 1.243 2.061 1.00 93.69 98 ASN A C 1
ATOM 763 O O . ASN A 1 98 ? -8.395 1.450 2.676 1.00 93.69 98 ASN A O 1
ATOM 767 N N . MET A 1 99 ? -6.167 1.602 2.569 1.00 92.31 99 MET A N 1
ATOM 768 C CA . MET A 1 99 ? -6.052 2.277 3.870 1.00 92.31 99 MET A CA 1
ATOM 769 C C . MET A 1 99 ? -6.621 3.694 3.844 1.00 92.31 99 MET A C 1
ATOM 771 O O . MET A 1 99 ? -7.280 4.119 4.790 1.00 92.31 99 MET A O 1
ATOM 775 N N . ILE A 1 100 ? -6.345 4.433 2.771 1.00 93.94 100 ILE A N 1
ATOM 776 C CA . ILE A 1 100 ? -6.852 5.790 2.582 1.00 93.94 100 ILE A CA 1
ATOM 777 C C . ILE A 1 100 ? -8.369 5.773 2.390 1.00 93.94 100 ILE A C 1
ATOM 779 O O . ILE A 1 100 ? -9.058 6.639 2.924 1.00 93.94 100 ILE A O 1
ATOM 783 N N . GLU A 1 101 ? -8.908 4.779 1.687 1.00 93.00 101 GLU A N 1
ATOM 784 C CA . GLU A 1 101 ? -10.355 4.620 1.546 1.00 93.00 101 GLU A CA 1
ATOM 785 C C . GLU A 1 101 ? -11.042 4.402 2.893 1.00 93.00 101 GLU A C 1
ATOM 787 O O . GLU A 1 101 ? -12.053 5.046 3.175 1.00 93.00 101 GLU A O 1
ATOM 792 N N . GLU A 1 102 ? -10.458 3.556 3.739 1.00 90.31 102 GLU A N 1
ATOM 793 C CA . GLU A 1 102 ? -11.033 3.190 5.032 1.00 90.31 102 GLU A CA 1
ATOM 794 C C . GLU A 1 102 ? -10.872 4.299 6.087 1.00 90.31 102 GLU A C 1
ATOM 796 O O . GLU A 1 102 ? -11.778 4.534 6.885 1.00 90.31 102 GLU A O 1
ATOM 801 N N . PHE A 1 103 ? -9.740 5.012 6.105 1.00 90.88 103 PHE A N 1
ATOM 802 C CA . PHE A 1 103 ? -9.392 5.908 7.219 1.00 90.88 103 PHE A CA 1
ATOM 803 C C . PHE A 1 103 ? -8.992 7.327 6.825 1.00 90.88 103 PHE A C 1
ATOM 805 O O . PHE A 1 103 ? -8.815 8.162 7.710 1.00 90.88 103 PHE A O 1
ATOM 812 N N . GLY A 1 104 ? -8.870 7.635 5.533 1.00 90.75 104 GLY A N 1
ATOM 813 C CA . GLY A 1 104 ? -8.403 8.941 5.057 1.00 90.75 104 GLY A CA 1
ATOM 814 C C . GLY A 1 104 ? -9.275 10.112 5.515 1.00 90.75 104 GLY A C 1
ATOM 815 O O . GLY A 1 104 ? -8.771 11.221 5.661 1.00 90.75 104 GLY A O 1
ATOM 816 N N . HIS A 1 105 ? -10.550 9.856 5.822 1.00 91.56 105 HIS A N 1
ATOM 817 C CA . HIS A 1 105 ? -11.502 10.854 6.315 1.00 91.56 105 HIS A CA 1
ATOM 818 C C . HIS A 1 105 ? -11.230 11.315 7.757 1.00 91.56 105 HIS A C 1
ATOM 820 O O . HIS A 1 105 ? -11.856 12.266 8.224 1.00 91.56 105 HIS A O 1
ATOM 826 N N . LYS A 1 106 ? -10.326 10.645 8.481 1.00 90.81 106 LYS A N 1
ATOM 827 C CA . LYS A 1 106 ? -9.974 10.979 9.863 1.00 90.81 106 LYS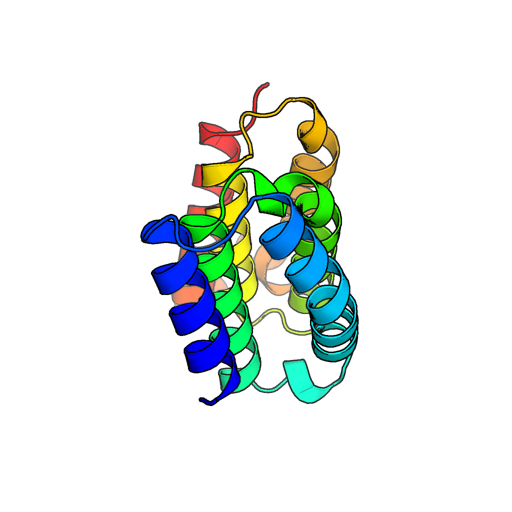 A CA 1
ATOM 828 C C . LYS A 1 106 ? -8.859 12.020 9.886 1.00 90.81 106 LYS A C 1
ATOM 830 O O . LYS A 1 106 ? -7.736 11.760 9.458 1.00 90.81 106 LYS A O 1
ATOM 835 N N . GLU A 1 107 ? -9.165 13.192 10.435 1.00 89.31 107 GLU A N 1
ATOM 836 C CA . GLU A 1 107 ? -8.269 14.358 10.453 1.00 89.31 107 GLU A CA 1
ATOM 837 C C . GLU A 1 107 ? -6.926 14.085 11.151 1.00 89.31 107 GLU A C 1
ATOM 839 O O . GLU A 1 107 ? -5.884 14.574 10.710 1.00 89.31 107 GLU A O 1
ATOM 844 N N . GLU A 1 108 ? -6.923 13.222 12.171 1.00 90.56 108 GLU A N 1
ATOM 845 C CA . GLU A 1 108 ? -5.718 12.778 12.885 1.00 90.56 108 GLU A CA 1
ATOM 846 C C . GLU A 1 108 ? -4.672 12.092 11.985 1.00 90.56 108 GLU A C 1
ATOM 848 O O . GLU A 1 108 ? -3.489 12.069 12.329 1.00 90.56 108 GLU A O 1
ATOM 853 N N . TYR A 1 109 ? -5.070 11.587 10.810 1.00 90.19 109 TYR A N 1
ATOM 854 C CA . TYR A 1 109 ? -4.166 10.955 9.844 1.00 90.19 109 TYR A CA 1
ATOM 855 C C . TYR A 1 109 ? -3.804 11.845 8.652 1.00 90.19 109 TYR A C 1
ATOM 857 O O . TYR A 1 109 ? -3.028 11.419 7.796 1.00 90.19 109 TYR A O 1
ATOM 865 N N . SER A 1 110 ? -4.299 13.083 8.587 1.00 90.62 110 SER A N 1
ATOM 866 C CA . SER A 1 110 ? -4.045 14.012 7.472 1.00 90.62 110 SER A CA 1
ATOM 867 C C . SER A 1 110 ? -2.554 14.139 7.132 1.00 90.62 110 SER A C 1
ATOM 869 O O . SER A 1 110 ? -2.152 13.924 5.990 1.00 90.62 110 SER A O 1
ATOM 871 N N . VAL A 1 111 ? -1.711 14.379 8.141 1.00 92.81 111 VAL A N 1
ATOM 872 C CA . VAL A 1 111 ? -0.257 14.543 7.973 1.00 92.81 111 VAL A CA 1
ATOM 873 C C . VAL A 1 111 ? 0.399 13.287 7.394 1.00 92.81 111 VAL A C 1
ATOM 875 O O . VAL A 1 111 ? 1.248 13.393 6.507 1.00 92.81 111 VAL A O 1
ATOM 878 N N . VAL A 1 112 ? 0.020 12.092 7.864 1.00 94.00 112 VAL A N 1
ATOM 879 C CA . VAL A 1 112 ? 0.607 10.847 7.342 1.00 94.00 112 VAL A CA 1
ATOM 880 C C . VAL A 1 112 ? 0.103 10.536 5.934 1.00 94.00 112 VAL A C 1
ATOM 882 O O . VAL A 1 112 ? 0.888 10.080 5.104 1.00 94.00 112 VAL A O 1
ATOM 885 N N . CYS A 1 113 ? -1.157 10.851 5.623 1.00 94.56 113 CYS A N 1
ATOM 886 C CA . CYS A 1 113 ? -1.708 10.700 4.277 1.00 94.56 113 CYS A CA 1
ATOM 887 C C . CYS A 1 1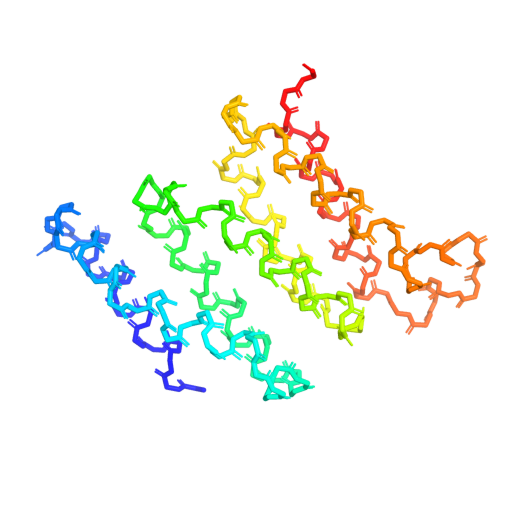13 ? -0.970 11.604 3.280 1.00 94.56 113 CYS A C 1
ATOM 889 O O . CYS A 1 113 ? -0.534 11.121 2.236 1.00 94.56 113 CYS A O 1
ATOM 891 N N . VAL A 1 114 ? -0.756 12.880 3.633 1.00 95.38 114 VAL A N 1
ATOM 892 C CA . VAL A 1 114 ? 0.005 13.844 2.816 1.00 95.38 114 VAL A CA 1
ATOM 893 C C . VAL A 1 114 ? 1.440 13.360 2.602 1.00 95.38 114 VAL A C 1
ATOM 895 O O . VAL A 1 114 ? 1.894 13.254 1.465 1.00 95.38 114 VAL A O 1
ATOM 898 N N . ARG A 1 115 ? 2.137 12.955 3.669 1.00 96.31 115 ARG A N 1
ATOM 899 C CA . ARG A 1 115 ? 3.503 12.423 3.549 1.00 96.31 115 ARG A CA 1
ATOM 900 C C . ARG A 1 115 ? 3.565 11.178 2.656 1.00 96.31 115 ARG A C 1
ATOM 902 O O . ARG A 1 115 ? 4.534 10.992 1.921 1.00 96.31 115 ARG A O 1
ATOM 909 N N . THR A 1 116 ? 2.548 10.320 2.716 1.00 97.06 116 THR A N 1
ATOM 910 C CA . THR A 1 116 ? 2.472 9.096 1.902 1.00 97.06 116 THR A CA 1
ATOM 911 C C . THR A 1 116 ? 2.363 9.434 0.416 1.00 97.06 116 THR A C 1
ATOM 913 O O . THR A 1 116 ? 3.147 8.918 -0.381 1.00 97.06 116 THR A O 1
ATOM 916 N N . ILE A 1 117 ? 1.445 10.333 0.031 1.00 96.44 117 ILE A N 1
ATOM 917 C CA . ILE A 1 117 ? 1.311 10.739 -1.376 1.00 96.44 117 ILE A CA 1
ATOM 918 C C . ILE A 1 117 ? 2.559 11.465 -1.878 1.00 96.44 117 ILE A C 1
ATOM 920 O O . ILE A 1 117 ? 3.003 11.180 -2.989 1.00 96.44 117 ILE A O 1
ATOM 924 N N . GLU A 1 118 ? 3.175 12.329 -1.069 1.00 96.38 118 GLU A N 1
ATOM 925 C CA . GLU A 1 118 ? 4.449 12.975 -1.410 1.00 96.38 118 GLU A CA 1
ATOM 926 C C . GLU A 1 118 ? 5.546 11.935 -1.665 1.00 96.38 118 GLU A C 1
ATOM 928 O O . GLU A 1 118 ? 6.240 11.991 -2.682 1.00 96.38 118 GLU A O 1
ATOM 933 N N . THR A 1 119 ? 5.656 10.938 -0.782 1.00 97.00 119 THR A N 1
ATOM 934 C CA . THR A 1 119 ? 6.672 9.886 -0.885 1.00 97.00 119 THR A CA 1
ATOM 935 C C . THR A 1 119 ? 6.489 9.056 -2.152 1.00 97.00 119 THR A C 1
ATOM 937 O O . THR A 1 119 ? 7.444 8.907 -2.915 1.00 97.00 119 THR A O 1
ATOM 940 N N . PHE A 1 120 ? 5.277 8.566 -2.430 1.00 96.38 120 PHE A N 1
ATOM 941 C CA . PHE A 1 120 ? 5.013 7.818 -3.662 1.00 96.38 120 PHE A CA 1
ATOM 942 C C . PHE A 1 120 ? 5.262 8.670 -4.908 1.00 96.38 120 PHE A C 1
ATOM 944 O O . PHE A 1 120 ? 5.957 8.228 -5.816 1.00 96.38 120 PHE A O 1
ATOM 951 N N . SER A 1 121 ? 4.785 9.914 -4.929 1.00 94.56 121 SER A N 1
ATOM 952 C CA . SER A 1 121 ? 4.945 10.808 -6.086 1.00 94.56 121 SER A CA 1
ATOM 953 C C . SER A 1 121 ? 6.411 11.163 -6.368 1.00 94.56 121 SER A C 1
ATOM 955 O O . SER A 1 121 ? 6.767 11.466 -7.504 1.00 94.56 121 SER A O 1
ATOM 957 N N . SER A 1 122 ? 7.275 11.109 -5.348 1.00 93.94 122 SER A N 1
ATOM 958 C CA . SER A 1 122 ? 8.718 11.343 -5.482 1.00 93.94 122 SER A CA 1
ATOM 959 C C . SER A 1 122 ? 9.511 10.138 -6.005 1.00 93.94 122 SER A C 1
ATOM 961 O O . SER A 1 122 ? 10.684 10.281 -6.355 1.00 93.94 122 SER A O 1
ATOM 963 N N . ALA A 1 123 ? 8.906 8.947 -6.051 1.00 93.50 123 ALA A N 1
ATOM 964 C CA . ALA A 1 123 ? 9.584 7.735 -6.491 1.00 93.50 123 ALA A CA 1
ATOM 965 C C . ALA A 1 123 ? 9.943 7.822 -7.981 1.00 93.50 123 ALA A C 1
ATOM 967 O O . ALA A 1 123 ? 9.104 8.194 -8.793 1.00 93.50 123 ALA A O 1
ATOM 968 N N . ALA A 1 124 ? 11.161 7.424 -8.357 1.00 90.56 124 ALA A N 1
ATOM 969 C CA . ALA A 1 124 ? 11.676 7.546 -9.728 1.00 90.56 124 ALA A CA 1
ATOM 970 C C . ALA A 1 124 ? 10.778 6.897 -10.805 1.00 90.56 124 ALA A C 1
ATOM 972 O O . ALA A 1 124 ? 10.656 7.414 -11.914 1.00 90.56 124 ALA A O 1
ATOM 973 N N . SER A 1 125 ? 10.144 5.774 -10.472 1.00 88.38 125 SER A N 1
ATOM 974 C CA . SER A 1 125 ? 9.155 5.073 -11.304 1.00 88.38 125 SER A CA 1
ATOM 975 C C . SER A 1 125 ? 7.916 5.918 -11.612 1.00 88.38 125 SER A C 1
ATOM 977 O O . SER A 1 125 ? 7.376 5.827 -12.710 1.00 88.38 125 SER A O 1
ATOM 979 N N . LEU A 1 126 ? 7.491 6.767 -10.673 1.00 89.25 126 LEU A N 1
ATOM 980 C CA . LEU A 1 126 ? 6.282 7.584 -10.772 1.00 89.25 126 LEU A CA 1
ATOM 981 C C . LEU A 1 126 ? 6.584 9.035 -11.183 1.00 89.25 126 LEU A C 1
ATOM 983 O O . LEU A 1 126 ? 5.827 9.645 -11.935 1.00 89.25 126 LEU A O 1
ATOM 987 N N . SER A 1 127 ? 7.726 9.592 -10.776 1.00 85.25 127 SER A N 1
ATOM 988 C CA . SER A 1 127 ? 8.136 10.954 -11.140 1.00 85.25 127 SER A CA 1
ATOM 989 C C . SER A 1 127 ? 8.425 11.103 -12.639 1.00 85.25 127 SER A C 1
ATOM 991 O O . SER A 1 127 ? 8.341 12.201 -13.187 1.00 85.25 127 SER A O 1
ATOM 993 N N . ASN A 1 128 ? 8.754 9.999 -13.317 1.00 76.31 128 ASN A N 1
ATOM 994 C CA . ASN A 1 128 ? 9.103 9.972 -14.740 1.00 76.31 128 ASN A CA 1
ATOM 995 C C . ASN A 1 128 ? 7.906 9.672 -15.668 1.00 76.31 128 ASN A C 1
ATOM 997 O O . ASN A 1 128 ? 8.078 9.596 -16.891 1.00 76.31 128 ASN A O 1
ATOM 1001 N N . LEU A 1 129 ? 6.688 9.564 -15.117 1.00 70.06 129 LEU A N 1
ATOM 1002 C CA . LEU A 1 129 ? 5.450 9.285 -15.865 1.00 70.06 129 LEU A CA 1
ATOM 1003 C C . LEU A 1 129 ? 5.042 10.370 -16.862 1.00 70.06 129 LEU A C 1
ATOM 1005 O O . LEU A 1 129 ? 4.215 10.130 -17.735 1.00 70.06 129 LEU A O 1
ATOM 1009 N N . ASN A 1 130 ? 5.677 11.540 -16.808 1.00 65.44 130 ASN A N 1
ATOM 1010 C CA . ASN A 1 130 ? 5.501 12.592 -17.810 1.00 65.44 130 ASN A CA 1
ATOM 1011 C C . ASN A 1 130 ? 6.057 12.211 -19.199 1.00 65.44 130 ASN A C 1
ATOM 1013 O O . ASN A 1 130 ? 5.887 12.965 -20.156 1.00 65.44 130 ASN A O 1
ATOM 1017 N N . SER A 1 131 ? 6.726 11.060 -19.330 1.00 65.12 131 SER A N 1
ATOM 1018 C CA . SER A 1 131 ? 7.149 10.501 -20.616 1.00 65.12 131 SER A CA 1
ATOM 1019 C C . SER A 1 131 ? 6.144 9.450 -21.103 1.00 65.12 131 SER A C 1
ATOM 1021 O O . SER A 1 131 ? 5.899 8.461 -20.416 1.00 65.12 131 SER A O 1
ATOM 1023 N N . SER A 1 132 ? 5.584 9.627 -22.310 1.00 61.62 132 SER A N 1
ATOM 1024 C CA . SER A 1 132 ? 4.543 8.726 -22.848 1.00 61.62 132 SER A CA 1
ATOM 1025 C C . SER A 1 132 ? 4.970 7.256 -22.901 1.00 61.62 132 SER A C 1
ATOM 1027 O O . SER A 1 132 ? 4.138 6.368 -22.788 1.00 61.62 132 SER A O 1
ATOM 1029 N N . TYR A 1 133 ? 6.274 7.001 -23.017 1.00 61.59 133 TYR A N 1
ATOM 1030 C CA . TYR A 1 133 ? 6.848 5.664 -23.106 1.00 61.59 133 TYR A CA 1
ATOM 1031 C C . TYR A 1 133 ? 6.761 4.863 -21.796 1.00 61.59 133 TYR A C 1
ATOM 1033 O O . TYR A 1 133 ? 6.663 3.643 -21.839 1.00 61.59 133 TYR A O 1
ATOM 1041 N N . THR A 1 134 ? 6.779 5.519 -20.631 1.00 63.28 134 THR A N 1
ATOM 1042 C CA . THR A 1 134 ? 6.795 4.819 -19.331 1.00 63.28 134 THR A CA 1
ATOM 1043 C C . THR A 1 134 ? 5.422 4.241 -18.980 1.00 63.28 134 THR A C 1
ATOM 1045 O O . THR A 1 134 ? 5.338 3.147 -18.424 1.00 63.28 134 THR A O 1
ATOM 1048 N N . CYS A 1 135 ? 4.342 4.922 -19.377 1.00 65.81 135 CYS A N 1
ATOM 1049 C CA . CYS A 1 135 ? 2.974 4.459 -19.139 1.00 65.81 135 CYS A CA 1
ATOM 1050 C C . CYS A 1 135 ? 2.669 3.124 -19.831 1.00 65.81 135 CYS A C 1
ATOM 1052 O O . CYS A 1 135 ? 1.983 2.283 -19.256 1.00 65.81 135 CYS A O 1
ATOM 1054 N N . ASP A 1 136 ? 3.214 2.910 -21.031 1.00 74.75 136 ASP A N 1
ATOM 1055 C CA . ASP A 1 136 ? 2.996 1.677 -21.793 1.00 74.75 136 ASP A CA 1
ATOM 1056 C C . ASP A 1 136 ? 3.810 0.491 -21.246 1.00 74.75 136 ASP A C 1
ATOM 1058 O O . ASP A 1 136 ? 3.477 -0.664 -21.512 1.00 74.75 136 ASP A O 1
ATOM 1062 N N . GLN A 1 137 ? 4.880 0.748 -20.480 1.00 80.31 137 GLN A N 1
ATOM 1063 C CA . GLN A 1 137 ? 5.741 -0.311 -19.945 1.00 80.31 137 GLN A CA 1
ATOM 1064 C C . GLN A 1 137 ? 5.235 -0.914 -18.634 1.00 80.31 137 GLN A C 1
ATOM 1066 O O . GLN A 1 137 ? 5.482 -2.095 -18.387 1.00 80.31 137 GLN A O 1
ATOM 1071 N N . GLU A 1 138 ? 4.553 -0.130 -17.795 1.00 85.94 138 GLU A N 1
ATOM 1072 C CA . GLU A 1 138 ? 4.131 -0.561 -16.453 1.00 85.94 138 GLU A CA 1
ATOM 1073 C C . GLU A 1 138 ? 2.663 -0.210 -16.144 1.00 85.94 138 GLU A C 1
ATOM 1075 O O . GLU A 1 138 ? 2.387 0.455 -15.144 1.00 85.94 138 GLU A O 1
ATOM 1080 N N . PRO A 1 139 ? 1.693 -0.661 -16.966 1.00 89.00 139 PRO A N 1
ATOM 1081 C CA . PRO A 1 139 ? 0.289 -0.255 -16.850 1.00 89.00 139 PRO A CA 1
ATOM 1082 C C . PRO A 1 139 ? -0.325 -0.560 -15.475 1.00 89.00 139 PRO A C 1
ATOM 1084 O O . PRO A 1 139 ? -1.059 0.270 -14.941 1.00 89.00 139 PRO A O 1
ATOM 1087 N N . ASP A 1 140 ? 0.027 -1.696 -14.862 1.00 92.38 140 ASP A N 1
ATOM 1088 C CA . ASP A 1 140 ? -0.468 -2.085 -13.534 1.00 92.38 140 ASP A CA 1
ATOM 1089 C C . ASP A 1 140 ? -0.003 -1.117 -12.435 1.00 92.38 140 ASP A C 1
ATOM 1091 O O . ASP A 1 140 ? -0.758 -0.802 -11.510 1.00 92.38 140 ASP A O 1
ATOM 1095 N N . LEU A 1 141 ? 1.232 -0.616 -12.547 1.00 93.06 141 LEU A N 1
ATOM 1096 C CA . LEU A 1 141 ? 1.788 0.359 -11.614 1.00 93.06 141 LEU A CA 1
ATOM 1097 C C . LEU A 1 141 ? 1.066 1.704 -11.745 1.00 93.06 141 LEU A C 1
ATOM 1099 O O . LEU A 1 141 ? 0.730 2.324 -10.733 1.00 93.06 141 LEU A O 1
ATOM 1103 N N . ILE A 1 142 ? 0.786 2.131 -12.982 1.00 91.88 142 ILE A N 1
ATOM 1104 C CA . ILE A 1 142 ? 0.061 3.381 -13.253 1.00 91.88 142 ILE A CA 1
ATOM 1105 C C . ILE A 1 142 ? -1.356 3.298 -12.711 1.00 91.88 142 ILE A C 1
ATOM 1107 O O . ILE A 1 142 ? -1.810 4.217 -12.034 1.00 91.88 142 ILE A O 1
ATOM 1111 N N . GLU A 1 143 ? -2.047 2.191 -12.979 1.00 94.06 143 GLU A N 1
ATOM 1112 C CA . GLU A 1 143 ? -3.393 1.948 -12.473 1.00 94.06 143 GLU A CA 1
ATOM 1113 C C . GLU A 1 143 ? -3.413 1.991 -10.941 1.00 94.06 143 GLU A C 1
ATOM 1115 O O . GLU A 1 143 ? -4.255 2.665 -10.345 1.00 94.06 143 GLU A O 1
ATOM 1120 N N . ALA A 1 144 ? -2.456 1.325 -10.288 1.00 96.81 144 ALA A N 1
ATOM 1121 C CA . ALA A 1 144 ? -2.355 1.320 -8.836 1.00 96.81 144 ALA A CA 1
ATOM 1122 C C . ALA A 1 14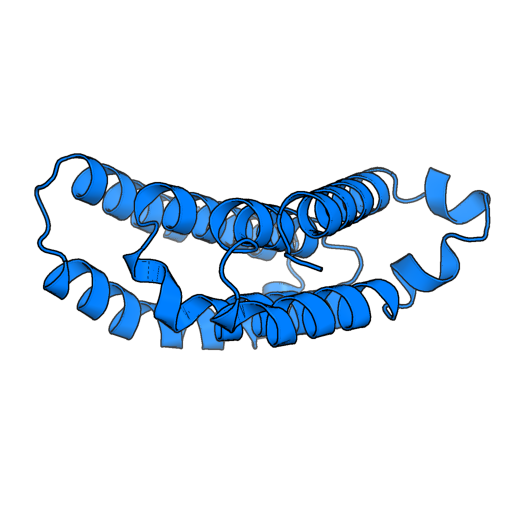4 ? -2.106 2.725 -8.263 1.00 96.81 144 ALA A C 1
ATOM 1124 O O . ALA A 1 144 ? -2.746 3.105 -7.279 1.00 96.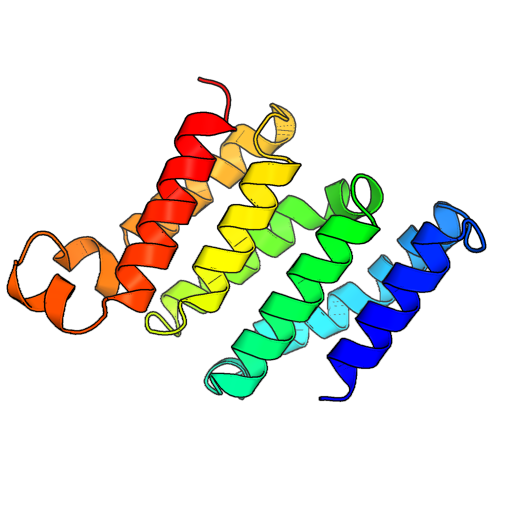81 144 ALA A O 1
ATOM 1125 N N . TYR A 1 145 ? -1.227 3.518 -8.882 1.00 95.94 145 TYR A N 1
ATOM 1126 C CA . TYR A 1 145 ? -0.958 4.893 -8.454 1.00 95.94 145 TYR A CA 1
ATOM 1127 C C . TYR A 1 145 ? -2.146 5.834 -8.701 1.00 95.94 145 TYR A C 1
ATOM 1129 O O . TYR A 1 145 ? -2.480 6.654 -7.841 1.00 95.94 145 TYR A O 1
ATOM 1137 N N . ALA A 1 146 ? -2.821 5.701 -9.844 1.00 95.06 146 ALA A N 1
ATOM 1138 C CA . ALA A 1 146 ? -4.019 6.469 -10.165 1.00 95.06 146 ALA A CA 1
ATOM 1139 C C . ALA A 1 146 ? -5.154 6.162 -9.178 1.00 95.06 146 ALA A C 1
ATOM 1141 O O . ALA A 1 146 ? -5.776 7.086 -8.652 1.00 95.06 146 ALA A O 1
ATOM 1142 N N . ASN A 1 147 ? -5.369 4.882 -8.854 1.00 96.94 147 ASN A N 1
ATOM 1143 C CA . ASN A 1 147 ? -6.334 4.463 -7.835 1.00 96.94 147 ASN A CA 1
ATOM 1144 C C . ASN A 1 147 ? -5.981 5.022 -6.452 1.00 96.94 147 ASN A C 1
ATOM 1146 O O . ASN A 1 147 ? -6.849 5.583 -5.786 1.00 96.94 147 ASN A O 1
ATOM 1150 N N . PHE A 1 148 ? -4.712 4.944 -6.038 1.00 97.62 148 PHE A N 1
ATOM 1151 C CA . PHE A 1 148 ? -4.254 5.537 -4.778 1.00 97.62 148 PHE A CA 1
ATOM 1152 C C . PHE A 1 148 ? -4.509 7.051 -4.723 1.00 97.62 148 PHE A C 1
ATOM 1154 O O . PHE A 1 148 ? -5.069 7.557 -3.752 1.00 97.62 148 PHE A O 1
ATOM 1161 N N . THR A 1 149 ? -4.154 7.774 -5.785 1.00 96.69 149 THR A N 1
ATOM 1162 C CA . THR A 1 149 ? -4.348 9.228 -5.869 1.00 96.69 149 THR A CA 1
ATOM 1163 C C . THR A 1 149 ? -5.834 9.589 -5.844 1.00 96.69 149 THR A C 1
ATOM 1165 O O . THR A 1 149 ? -6.241 10.517 -5.146 1.00 96.69 149 THR A O 1
ATOM 1168 N N . SER A 1 150 ? -6.669 8.822 -6.550 1.00 96.88 150 SER A N 1
ATOM 1169 C CA . SER A 1 150 ? -8.124 8.979 -6.522 1.00 96.88 150 SER A CA 1
ATOM 1170 C C . SER A 1 150 ? -8.696 8.743 -5.120 1.00 96.88 150 SER A C 1
ATOM 1172 O O . SER A 1 150 ? -9.554 9.506 -4.676 1.00 96.88 150 SER A O 1
ATOM 1174 N N . ALA A 1 151 ? -8.220 7.720 -4.402 1.00 96.50 151 ALA A N 1
ATOM 1175 C CA . ALA A 1 151 ? -8.609 7.468 -3.017 1.00 96.50 151 ALA A CA 1
ATOM 1176 C C . ALA A 1 151 ? -8.222 8.640 -2.104 1.00 96.50 151 ALA A C 1
ATOM 1178 O O . ALA A 1 151 ? -9.061 9.115 -1.344 1.00 96.50 151 ALA A O 1
ATOM 1179 N N . PHE A 1 152 ? -6.998 9.162 -2.233 1.00 96.31 152 PHE A N 1
ATOM 1180 C CA . PHE A 1 152 ? -6.531 10.327 -1.476 1.00 96.31 152 PHE A CA 1
ATOM 1181 C C . PHE A 1 152 ? -7.415 11.555 -1.699 1.00 96.31 152 PHE A C 1
ATOM 1183 O O . PHE A 1 152 ? -7.927 12.122 -0.739 1.00 96.31 152 PHE A O 1
ATOM 1190 N N . ILE A 1 153 ? -7.671 11.925 -2.957 1.00 95.44 153 ILE A N 1
ATOM 1191 C CA . ILE A 1 153 ? -8.494 13.099 -3.292 1.00 95.44 153 ILE A CA 1
ATOM 1192 C C . ILE A 1 153 ? -9.933 12.948 -2.780 1.00 95.44 153 ILE A C 1
ATOM 1194 O O . ILE A 1 153 ? -10.557 13.931 -2.381 1.00 95.44 153 ILE A O 1
ATOM 1198 N N . ARG A 1 154 ? -10.481 11.728 -2.820 1.00 94.75 154 ARG A N 1
ATOM 1199 C CA . ARG A 1 154 ? -11.863 11.448 -2.415 1.00 94.75 154 ARG A CA 1
ATOM 1200 C C . ARG A 1 154 ? -12.038 11.392 -0.900 1.00 94.75 154 ARG A C 1
ATOM 1202 O O . ARG A 1 154 ? -13.071 11.836 -0.406 1.00 94.75 154 ARG A O 1
ATOM 1209 N N . CYS A 1 155 ? -11.086 10.788 -0.194 1.00 93.69 155 CYS A N 1
ATOM 1210 C CA . CYS A 1 155 ? -11.259 10.418 1.206 1.00 93.69 155 CYS A CA 1
ATOM 1211 C C . CYS A 1 155 ? -10.552 11.362 2.176 1.00 93.69 155 CYS A C 1
ATOM 1213 O O . CYS A 1 155 ? -11.019 11.481 3.304 1.00 93.69 155 CYS A O 1
ATOM 1215 N N . CYS A 1 156 ? -9.468 12.034 1.780 1.00 90.19 156 CYS A N 1
ATOM 1216 C CA . CYS A 1 156 ? -8.769 12.947 2.678 1.00 90.19 156 CYS A CA 1
ATOM 1217 C C . CYS A 1 156 ? -9.447 14.330 2.710 1.00 90.19 156 CYS A C 1
ATOM 1219 O O . CYS A 1 156 ? -9.742 14.893 1.651 1.00 90.19 156 CYS A O 1
ATOM 1221 N N . PRO A 1 157 ? -9.707 14.896 3.905 1.00 78.31 157 PRO A N 1
ATOM 1222 C CA . PRO A 1 157 ? -10.229 16.252 4.031 1.00 78.31 157 PRO A CA 1
ATOM 1223 C C . PRO A 1 157 ? -9.213 17.281 3.509 1.00 78.31 157 PRO A C 1
ATOM 1225 O O . PRO A 1 157 ? -8.012 17.014 3.460 1.00 78.31 157 PRO A O 1
ATOM 1228 N N . LYS A 1 158 ? -9.726 18.442 3.086 1.00 70.38 158 LYS A N 1
ATOM 1229 C CA . LYS A 1 158 ? -8.925 19.559 2.564 1.00 70.38 158 LYS A CA 1
ATOM 1230 C C . LYS A 1 158 ? -8.140 20.278 3.649 1.00 70.38 158 LYS A C 1
ATOM 1232 O O . LYS A 1 158 ? -8.713 20.455 4.745 1.00 70.38 158 LYS A O 1
#

InterPro domains:
  IPR011989 Armadillo-like helical [G3DSA:1.25.10.10] (1-158)
  IPR016024 Armadillo-type fold [SSF48371] (30-158)
  IPR051345 Importin beta-like nuclear transport receptors [PTHR12363] (2-158)
  IPR058537 Transportin-3/Importin-13, fourth TPR domain [PF24139] (31-122)

Sequence (158 aa):
FRMGALFSHLAMSITSGLIDDDTISVLFGIFWPLLEKLTQSSHMENTSLSTAACRSLSSAIHSCGQHFQILLPKILECLSMNFLLYQRHDCFLRTAANMIEEFGHKEEYSVVCVRTIETFSSAASLSNLNSSYTCDQEPDLIEAYANFTSAFIRCCPK

Foldseek 3Di:
DPLLVVLVVVLVCLLVVVDDLVRLLVVCVVVVVVLLVVLPDPCLLPLVVVLSSLVSLLSNCVRSPPSCVVCLLVLLVSLLVSCLVNVLNLSSLQSLLSSLLRDQQPPVCLVSLVVSLVSNCPRPLNVPVVDVVSCVVRVSNVVSNVSSVVSNVPRHDD

Secondary structure (DSSP, 8-state):
-HHHHHHHHHHHHHHTT-S-HHHHHHHHHHHHHHHHHHHTSGGGG-HHHHHHHHHHHHHHHHHHGGGGGGGHHHHHHHHHHHHHH-TT-THHHHHHHHHHHHHTT-GGGHHHHHHHHHHHHHSHHHHTTTSHHHHHH-HHHHHHHHHHHHHHHHHS--